Protein AF-A0A9P6CMH6-F1 (afdb_monomer_lite)

Foldseek 3Di:
DVVVVVVVVVVVVVVVPDPPPPDDDPPDDDQDDDDDPPPDPPDDDDDDDPRPDDLPDDDQFAQPFAEDQVPDPPDPDDAPAEAEAELDDPPPPDDDDSSCVNVVNSNVRSQCHQVNQQDPVVRDRPSPPPGHYHYNYYDPDD

pLDDT: mean 74.1, std 19.58, range [40.12, 97.69]

InterPro domains:
  IPR006035 Ureohydrolase [PF00491] (80-141)
  IPR006035 Ureohydrolase [PS51409] (76-142)
  IPR006035 Ureohydrolase [PTHR11358] (50-142)
  IPR023696 Ureohydrolase domain superfamily [SSF52768] (54-141)

Sequence (142 aa):
MKYLLLVLCLSVLLTLVHPHDHSSYGDQMPLGYVRFPLEPLDRYIKGGLTSAESIFSGITTFAKLPWVRCLTQEEHIPIDIAFLGAPFDTGTSYRPGARFGPAGIRAGSRRLTLIGGYNVPLEANPFRSGLRIVDCGDIPVT

Structure (mmCIF, N/CA/C/O backbone):
data_AF-A0A9P6CMH6-F1
#
_entry.id   AF-A0A9P6CMH6-F1
#
loop_
_atom_site.group_PDB
_atom_site.id
_atom_site.type_symbol
_atom_site.label_atom_id
_atom_site.label_alt_id
_atom_site.label_comp_id
_atom_site.label_asym_id
_atom_site.label_entity_id
_atom_site.label_seq_id
_atom_site.pdbx_PDB_ins_code
_atom_site.Cartn_x
_atom_site.Cartn_y
_atom_site.Cartn_z
_atom_site.occupancy
_atom_site.B_iso_or_equiv
_atom_site.auth_seq_id
_atom_site.auth_comp_id
_atom_site.auth_asym_id
_atom_site.auth_atom_id
_atom_site.pdbx_PDB_model_num
ATOM 1 N N . MET A 1 1 ? -12.882 -0.727 -81.992 1.00 60.41 1 MET A N 1
ATOM 2 C CA . MET A 1 1 ? -12.811 -1.886 -81.068 1.00 60.41 1 MET A CA 1
ATOM 3 C C . MET A 1 1 ? -11.910 -1.679 -79.844 1.00 60.41 1 MET A C 1
ATOM 5 O O . MET A 1 1 ? -12.275 -2.180 -78.794 1.00 60.41 1 MET A O 1
ATOM 9 N N . LYS A 1 2 ? -10.792 -0.929 -79.905 1.00 58.06 2 LYS A N 1
ATOM 10 C CA . LYS A 1 2 ? -9.902 -0.719 -78.735 1.00 58.06 2 LYS A CA 1
ATOM 11 C C . LYS A 1 2 ? -10.536 0.065 -77.566 1.00 58.06 2 LYS A C 1
ATOM 13 O O . LYS A 1 2 ? -10.290 -0.269 -76.417 1.00 58.06 2 LYS A O 1
ATOM 18 N N . TYR A 1 3 ? -11.397 1.048 -77.845 1.00 66.19 3 TYR A N 1
ATOM 19 C CA . TYR A 1 3 ? -12.043 1.860 -76.799 1.00 66.19 3 TYR A CA 1
ATOM 20 C C . TYR A 1 3 ? -13.222 1.165 -76.105 1.00 66.19 3 TYR A C 1
ATOM 22 O O . TYR A 1 3 ? -13.496 1.451 -74.948 1.00 66.19 3 TYR A O 1
ATOM 30 N N . LEU A 1 4 ? -13.887 0.217 -76.776 1.00 66.94 4 LEU A N 1
ATOM 31 C CA . LEU A 1 4 ? -15.033 -0.498 -76.204 1.00 66.94 4 LEU A CA 1
ATOM 32 C C . LEU A 1 4 ? -14.599 -1.426 -75.060 1.00 66.94 4 LEU A C 1
ATOM 34 O O . LEU A 1 4 ? -15.265 -1.483 -74.034 1.00 66.94 4 LEU A O 1
ATOM 38 N N . LEU A 1 5 ? -13.442 -2.083 -75.206 1.00 65.38 5 LEU A N 1
ATOM 39 C CA . LEU A 1 5 ? -12.857 -2.918 -74.155 1.00 65.38 5 LEU A CA 1
ATOM 40 C C . LEU A 1 5 ? -12.379 -2.076 -72.958 1.00 65.38 5 LEU A C 1
ATOM 42 O O . LEU A 1 5 ? -12.523 -2.491 -71.814 1.00 65.38 5 LEU A O 1
ATOM 46 N N . LEU A 1 6 ? -11.862 -0.869 -73.219 1.00 67.31 6 LEU A N 1
ATOM 47 C CA . LEU A 1 6 ? -11.416 0.058 -72.178 1.00 67.31 6 LEU A CA 1
ATOM 48 C C . LEU A 1 6 ? -12.597 0.613 -71.363 1.00 67.31 6 LEU A C 1
ATOM 50 O O . LEU A 1 6 ? -12.516 0.667 -70.141 1.00 67.31 6 LEU A O 1
ATOM 54 N N . VAL A 1 7 ? -13.704 0.977 -72.023 1.00 71.75 7 VAL A N 1
ATOM 55 C CA . VAL A 1 7 ? -14.924 1.467 -71.356 1.00 71.75 7 VAL A CA 1
ATOM 56 C C . VAL A 1 7 ? -15.596 0.353 -70.551 1.00 71.75 7 VAL A C 1
ATOM 58 O O . VAL A 1 7 ? -16.013 0.600 -69.421 1.00 71.75 7 VAL A O 1
ATO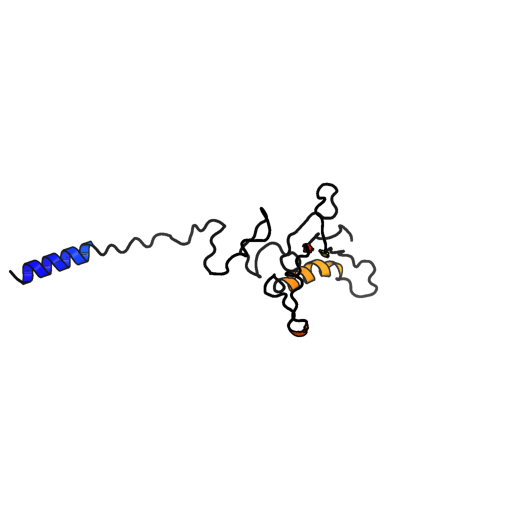M 61 N N . LEU A 1 8 ? -15.625 -0.884 -71.069 1.00 67.31 8 LEU A N 1
ATOM 62 C CA . LEU A 1 8 ? -16.119 -2.035 -70.308 1.00 67.31 8 LEU A CA 1
ATOM 63 C C . LEU A 1 8 ? -15.257 -2.285 -69.062 1.00 67.31 8 LEU A C 1
ATOM 65 O O . LEU A 1 8 ? -15.800 -2.388 -67.965 1.00 67.31 8 LEU A O 1
ATOM 69 N N . CYS A 1 9 ? -13.926 -2.287 -69.200 1.00 65.38 9 CYS A N 1
ATOM 70 C CA . CYS A 1 9 ? -13.012 -2.419 -68.061 1.00 65.38 9 CYS A CA 1
ATOM 71 C C . CYS A 1 9 ? -13.195 -1.301 -67.028 1.00 65.38 9 CYS A C 1
ATOM 73 O O . CYS A 1 9 ? -13.179 -1.583 -65.835 1.00 65.38 9 CYS A O 1
ATOM 75 N N . LEU A 1 10 ? -13.404 -0.051 -67.458 1.00 64.81 10 LEU A N 1
ATOM 76 C CA . LEU A 1 10 ? -13.600 1.072 -66.539 1.00 64.81 10 LEU A CA 1
ATOM 77 C C . LEU A 1 10 ? -14.950 0.981 -65.807 1.00 64.81 10 LEU A C 1
ATOM 79 O O . LEU A 1 10 ? -15.007 1.244 -64.611 1.00 64.81 10 LEU A O 1
ATOM 83 N N . SER A 1 11 ? -16.017 0.539 -66.484 1.00 62.22 11 SER A N 1
ATOM 84 C CA . SER A 1 11 ? -17.326 0.305 -65.848 1.00 62.22 11 SER A CA 1
ATOM 85 C C . SER A 1 11 ? -17.317 -0.867 -64.858 1.00 62.22 11 SER A C 1
ATOM 87 O O . SER A 1 11 ? -17.966 -0.798 -63.814 1.00 62.22 11 SER A O 1
ATOM 89 N N . VAL A 1 12 ? -16.529 -1.913 -65.134 1.00 62.47 12 VAL A N 1
ATOM 90 C CA . VAL A 1 12 ? -16.303 -3.035 -64.209 1.00 62.47 12 VAL A CA 1
ATOM 91 C C . VAL A 1 12 ? -15.440 -2.586 -63.024 1.00 62.47 12 VAL A C 1
ATOM 93 O O . VAL A 1 12 ? -15.721 -2.959 -61.891 1.00 62.47 12 VAL A O 1
ATOM 96 N N . LEU A 1 13 ? -14.450 -1.711 -63.242 1.00 58.09 13 LEU A N 1
ATOM 97 C CA . LEU A 1 13 ? -13.670 -1.126 -62.147 1.00 58.09 13 LEU A CA 1
ATOM 98 C C . LEU A 1 13 ? -14.521 -0.226 -61.239 1.00 58.09 13 LEU A C 1
ATOM 100 O O . LEU A 1 13 ? -14.382 -0.302 -60.024 1.00 58.09 13 LEU A O 1
ATOM 104 N N . LEU A 1 14 ? -15.414 0.599 -61.797 1.00 58.97 14 LEU A N 1
ATOM 105 C CA . LEU A 1 14 ? -16.268 1.500 -61.010 1.00 58.97 14 LEU A CA 1
ATOM 106 C C . LEU A 1 14 ? -17.384 0.775 -60.240 1.00 58.97 14 LEU A C 1
ATOM 108 O O . LEU A 1 14 ? -17.824 1.281 -59.214 1.00 58.97 14 LEU A O 1
ATOM 112 N N . THR A 1 15 ? -17.822 -0.406 -60.687 1.00 57.31 15 THR A N 1
ATOM 113 C CA . THR A 1 15 ? -18.839 -1.213 -59.980 1.00 57.31 15 THR A CA 1
ATOM 114 C C . THR A 1 15 ? -18.251 -2.135 -58.906 1.00 57.31 15 THR A C 1
ATOM 116 O O . THR A 1 15 ? -18.978 -2.559 -58.008 1.00 57.31 15 THR A O 1
ATOM 119 N N . LEU A 1 16 ? -16.938 -2.396 -58.941 1.00 53.97 16 LEU A N 1
ATOM 120 C CA . LEU A 1 16 ? -16.211 -3.162 -57.918 1.00 53.97 16 LEU A CA 1
ATOM 121 C C . LEU A 1 16 ? -15.678 -2.303 -56.760 1.00 53.97 16 LEU A C 1
ATOM 123 O O . LEU A 1 16 ? -15.249 -2.851 -55.746 1.00 53.97 16 LEU A O 1
ATOM 127 N N . VAL A 1 17 ? -15.732 -0.973 -56.866 1.00 53.56 17 VAL A N 1
ATOM 128 C CA . VAL A 1 17 ? -15.440 -0.069 -55.746 1.00 53.56 17 VAL A CA 1
ATOM 129 C C . VAL A 1 17 ? -16.755 0.252 -55.037 1.00 53.56 17 VAL A C 1
ATOM 131 O O . VAL A 1 17 ? -17.335 1.316 -55.214 1.00 53.56 17 VAL A O 1
ATOM 134 N N . HIS A 1 18 ? -17.246 -0.695 -54.237 1.00 49.81 18 HIS A N 1
ATOM 135 C CA . HIS A 1 18 ? -18.129 -0.369 -53.119 1.00 49.81 18 HIS A CA 1
ATOM 136 C C . HIS A 1 18 ? -17.236 0.140 -51.976 1.00 49.81 18 HIS A C 1
ATOM 138 O O . HIS A 1 18 ? -16.575 -0.677 -51.329 1.00 49.81 18 HIS A O 1
ATOM 144 N N . PRO A 1 19 ? -17.169 1.452 -51.683 1.00 46.88 19 PRO A N 1
ATOM 145 C CA . PRO A 1 19 ? -16.822 1.853 -50.334 1.00 46.88 19 PRO A CA 1
ATOM 146 C C . PRO A 1 19 ? -17.942 1.328 -49.436 1.00 46.88 19 PRO A C 1
ATOM 148 O O . PRO A 1 19 ? -19.099 1.727 -49.553 1.00 46.88 19 PRO A O 1
ATOM 151 N N . HIS A 1 20 ? -17.594 0.350 -48.606 1.00 43.03 20 HIS A N 1
ATOM 152 C CA . HIS A 1 20 ? -18.457 -0.136 -47.547 1.00 43.03 20 HIS A CA 1
ATOM 153 C C . HIS A 1 20 ? -18.928 1.049 -46.705 1.00 43.03 20 HIS A C 1
ATOM 155 O O . HIS A 1 20 ? -18.122 1.890 -46.304 1.00 43.03 20 HIS A O 1
ATOM 161 N N . ASP A 1 21 ? -20.238 1.089 -46.477 1.00 41.94 21 ASP A N 1
ATOM 162 C CA . ASP A 1 21 ? -20.924 2.013 -45.586 1.00 41.94 21 ASP A CA 1
ATOM 163 C C . ASP A 1 21 ? -20.096 2.223 -44.310 1.00 41.94 21 ASP A C 1
ATOM 165 O O . ASP A 1 21 ? -19.844 1.288 -43.544 1.00 41.94 21 ASP A O 1
ATOM 169 N N . HIS A 1 22 ? -19.647 3.456 -44.074 1.00 45.09 22 HIS A N 1
ATOM 170 C CA . HIS A 1 22 ? -19.074 3.851 -42.791 1.00 45.09 22 HIS A CA 1
ATOM 171 C C . HIS A 1 22 ? -20.215 4.053 -41.789 1.00 45.09 22 HIS A C 1
ATOM 173 O O . HIS A 1 22 ? -20.445 5.149 -41.285 1.00 45.09 22 HIS A O 1
ATOM 179 N N . SER A 1 23 ? -20.938 2.976 -41.492 1.00 43.44 23 SER A N 1
ATOM 180 C CA . SER A 1 23 ? -21.892 2.913 -40.396 1.00 43.44 23 SER A CA 1
ATOM 181 C C . SER A 1 23 ? -21.372 1.947 -39.332 1.00 43.44 23 SER A C 1
ATOM 183 O O . SER A 1 23 ? -21.464 0.732 -39.470 1.00 43.44 23 SER A O 1
ATOM 185 N N . SER A 1 24 ? -20.840 2.548 -38.265 1.00 49.91 24 SER A N 1
ATOM 186 C CA . SER A 1 24 ? -20.650 1.997 -36.917 1.00 49.91 24 SER A CA 1
ATOM 187 C C . SER A 1 24 ? -19.735 0.771 -36.761 1.00 49.91 24 SER A C 1
ATOM 189 O O . SER A 1 24 ? -20.175 -0.373 -36.773 1.00 49.91 24 SER A O 1
ATOM 191 N N . TYR A 1 25 ? -18.443 1.013 -36.508 1.00 45.34 25 TYR A N 1
ATOM 192 C CA . TYR A 1 25 ? -17.511 -0.022 -36.023 1.00 45.34 25 TYR A CA 1
ATOM 193 C C . TYR A 1 25 ? -16.650 0.464 -34.842 1.00 45.34 25 TYR A C 1
AT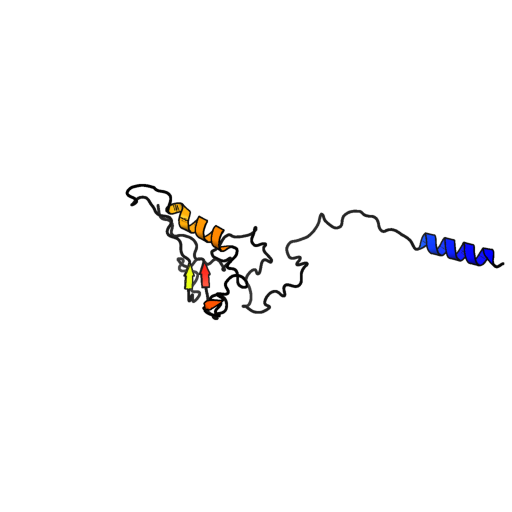OM 195 O O . TYR A 1 25 ? -15.449 0.210 -34.764 1.00 45.34 25 TYR A O 1
ATOM 203 N N . GLY A 1 26 ? -17.273 1.196 -33.916 1.00 45.19 26 GLY A N 1
ATOM 204 C CA . GLY A 1 26 ? -16.641 1.626 -32.662 1.00 45.19 26 GLY A CA 1
ATOM 205 C C . GLY A 1 26 ? -17.584 1.634 -31.458 1.00 45.19 26 GLY A C 1
ATOM 206 O O . GLY A 1 26 ? -17.132 1.382 -30.346 1.00 45.19 26 GLY A O 1
ATOM 207 N N . ASP A 1 27 ? -18.887 1.820 -31.683 1.00 56.41 27 ASP A N 1
ATOM 208 C CA . ASP A 1 27 ? -19.896 1.908 -30.616 1.00 56.41 27 ASP A CA 1
ATOM 209 C C . ASP A 1 27 ? -20.334 0.557 -30.023 1.00 56.41 27 ASP A C 1
ATOM 211 O O . ASP A 1 27 ? -21.209 0.517 -29.166 1.00 56.41 27 ASP A O 1
ATOM 215 N N . GLN A 1 28 ? -19.699 -0.561 -30.393 1.00 55.50 28 GLN A N 1
ATOM 216 C CA . GLN A 1 28 ? -19.955 -1.856 -29.755 1.00 55.50 28 GLN A CA 1
ATOM 217 C C . GLN A 1 28 ? -18.667 -2.683 -29.619 1.00 55.50 28 GLN A C 1
ATOM 219 O O . GLN A 1 28 ? -18.416 -3.617 -30.379 1.00 55.50 28 GLN A O 1
ATOM 224 N N . MET A 1 29 ? -17.846 -2.352 -28.621 1.00 52.09 29 MET A N 1
ATOM 225 C CA . MET A 1 29 ? -16.733 -3.193 -28.164 1.00 52.09 29 MET A CA 1
ATOM 226 C C . MET A 1 29 ? -17.101 -3.858 -26.825 1.00 52.09 29 MET A C 1
ATOM 228 O O . MET A 1 29 ? -17.115 -3.174 -25.801 1.00 52.09 29 MET A O 1
ATOM 232 N N . PRO A 1 30 ? -17.396 -5.172 -26.785 1.00 46.50 30 PRO A N 1
ATOM 233 C CA . PRO A 1 30 ? -17.640 -5.888 -25.536 1.00 46.50 30 PRO A CA 1
ATOM 234 C C . PRO A 1 30 ? -16.343 -6.178 -24.773 1.00 46.50 30 PRO A C 1
ATOM 236 O O . PRO A 1 30 ? -15.262 -6.312 -25.351 1.00 46.50 30 PRO A O 1
ATOM 239 N N . LEU A 1 31 ? -16.476 -6.283 -23.451 1.00 51.81 31 LEU A N 1
ATOM 240 C CA . LEU A 1 31 ? -15.382 -6.436 -22.492 1.00 51.81 31 LEU A CA 1
ATOM 241 C C . LEU A 1 31 ? -14.487 -7.645 -22.821 1.00 51.81 31 LEU A C 1
ATOM 243 O O . LEU A 1 31 ? -14.950 -8.783 -22.809 1.00 51.81 31 LEU A O 1
ATOM 247 N N . GLY A 1 32 ? -13.200 -7.380 -23.081 1.00 54.31 32 GLY A N 1
ATOM 248 C CA . GLY A 1 32 ? -12.175 -8.403 -23.343 1.00 54.31 32 GLY A CA 1
ATOM 249 C C . GLY A 1 32 ? -11.281 -8.164 -24.567 1.00 54.31 32 GLY A C 1
ATOM 250 O O . GLY A 1 32 ? -10.388 -8.963 -24.829 1.00 54.31 32 GLY A O 1
ATOM 251 N N . TYR A 1 33 ? -11.476 -7.082 -25.324 1.00 43.69 33 TYR A N 1
ATOM 252 C CA . TYR A 1 33 ? -10.652 -6.806 -26.502 1.00 43.69 33 TYR A CA 1
ATOM 253 C C . TYR A 1 33 ? -9.276 -6.217 -26.143 1.00 43.69 33 TYR A C 1
ATOM 255 O O . TYR A 1 33 ? -9.178 -5.083 -25.674 1.00 43.69 33 TYR A O 1
ATOM 263 N N . VAL A 1 34 ? -8.203 -6.970 -26.408 1.00 52.41 34 VAL A N 1
ATOM 264 C CA . VAL A 1 34 ? -6.810 -6.521 -26.248 1.00 52.41 34 VAL A CA 1
ATOM 265 C C . VAL A 1 34 ? -6.239 -6.200 -27.627 1.00 52.41 34 VAL A C 1
ATOM 267 O O . VAL A 1 34 ? -6.091 -7.090 -28.460 1.00 52.41 34 VAL A O 1
ATOM 270 N N . ARG A 1 35 ? -5.913 -4.927 -27.882 1.00 43.03 35 ARG A N 1
ATOM 271 C CA . ARG A 1 35 ? -5.314 -4.479 -29.152 1.00 43.03 35 ARG A CA 1
ATOM 272 C C . ARG A 1 35 ? -3.907 -3.908 -28.974 1.00 43.03 35 ARG A C 1
ATOM 274 O O . ARG A 1 35 ? -3.658 -2.801 -29.412 1.00 43.03 35 ARG A O 1
ATOM 281 N N . PHE A 1 36 ? -3.002 -4.652 -28.343 1.00 41.28 36 PHE A N 1
ATOM 282 C CA . PHE A 1 36 ? -1.542 -4.455 -28.399 1.00 41.28 36 PHE A CA 1
ATOM 283 C C . PHE A 1 36 ? -0.848 -5.769 -28.004 1.00 41.28 36 PHE A C 1
ATOM 285 O O . PHE A 1 36 ? -1.414 -6.514 -27.202 1.00 41.28 36 PHE A O 1
ATOM 292 N N . PRO A 1 37 ? 0.359 -6.072 -28.516 1.00 41.72 37 PRO A N 1
ATOM 293 C CA . PRO A 1 37 ? 1.081 -7.279 -28.150 1.00 41.72 37 PRO A CA 1
ATOM 294 C C . PRO A 1 37 ? 1.783 -7.043 -26.808 1.00 41.72 37 PRO A C 1
ATOM 296 O O . PRO A 1 37 ? 2.982 -6.799 -26.744 1.00 41.72 37 PRO A O 1
ATOM 299 N N . LEU A 1 38 ? 1.022 -7.072 -25.720 1.00 49.75 38 LEU A N 1
ATOM 300 C CA . LEU A 1 38 ? 1.561 -7.539 -24.453 1.00 49.75 38 LEU A CA 1
ATOM 301 C C . LEU A 1 38 ? 0.953 -8.918 -24.286 1.00 49.75 38 LEU A C 1
ATOM 303 O O . LEU A 1 38 ?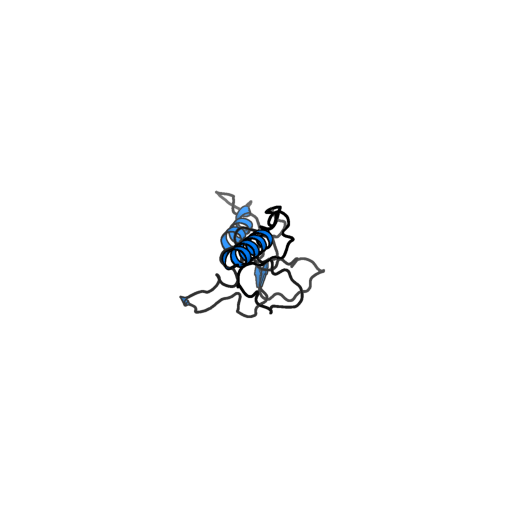 -0.221 -9.027 -23.939 1.00 49.75 38 LEU A O 1
ATOM 307 N N . GLU A 1 39 ? 1.716 -9.954 -24.636 1.00 41.91 39 GLU A N 1
ATOM 308 C CA . GLU A 1 39 ? 1.330 -11.321 -24.306 1.00 41.91 39 GLU A CA 1
ATOM 309 C C . GLU A 1 39 ? 0.942 -11.343 -22.822 1.00 41.91 39 GLU A C 1
ATOM 311 O O . GLU A 1 39 ? 1.774 -11.009 -21.966 1.00 41.91 39 GLU A O 1
ATOM 316 N N . PRO A 1 40 ? -0.324 -11.655 -22.489 1.00 44.06 40 PRO A N 1
ATOM 317 C CA . PRO A 1 40 ? -0.681 -11.878 -21.110 1.00 44.06 40 PRO A CA 1
ATOM 318 C C . PRO A 1 40 ? 0.124 -13.104 -20.719 1.00 44.06 40 PRO A C 1
ATOM 320 O O . PRO A 1 40 ? 0.079 -14.121 -21.407 1.00 44.06 40 PRO A O 1
ATOM 323 N N . LEU A 1 41 ? 0.928 -12.969 -19.670 1.00 45.88 41 LEU A N 1
ATOM 324 C CA . LEU A 1 41 ? 1.666 -14.066 -19.071 1.00 45.88 41 LEU A CA 1
ATOM 325 C C . LEU A 1 41 ? 0.688 -15.244 -18.938 1.00 45.88 41 LEU A C 1
ATOM 327 O O . LEU A 1 41 ? -0.171 -15.217 -18.061 1.00 45.88 41 LEU A O 1
ATOM 331 N N . ASP A 1 42 ? 0.782 -16.230 -19.832 1.00 40.12 42 ASP A N 1
ATOM 332 C CA . ASP A 1 42 ? -0.161 -17.345 -20.074 1.00 40.12 42 ASP A CA 1
ATOM 333 C C . ASP A 1 42 ? -0.344 -18.271 -18.846 1.00 40.12 42 ASP A C 1
ATOM 335 O O . ASP A 1 42 ? -0.760 -19.423 -18.912 1.00 40.12 42 ASP A O 1
ATOM 339 N N . ARG A 1 43 ? 0.146 -17.840 -17.686 1.00 46.75 43 ARG A N 1
ATOM 340 C CA . ARG A 1 43 ? 0.781 -18.739 -16.748 1.00 46.75 43 ARG A CA 1
ATOM 341 C C . ARG A 1 43 ? 0.981 -18.136 -15.366 1.00 46.75 43 ARG A C 1
ATOM 343 O O . ARG A 1 43 ? 2.065 -18.241 -14.800 1.00 46.75 43 ARG A O 1
ATOM 350 N N . TYR A 1 44 ? -0.078 -17.611 -14.757 1.00 46.16 44 TYR A N 1
ATOM 351 C CA . TYR A 1 44 ? -0.176 -17.817 -13.310 1.00 46.16 44 TYR A CA 1
ATOM 352 C C . TYR A 1 44 ? -1.573 -18.190 -12.813 1.00 46.16 44 TYR A C 1
ATOM 354 O O . TYR A 1 44 ? -2.107 -17.608 -11.885 1.00 46.16 44 TYR A O 1
ATOM 362 N N . ILE A 1 45 ? -2.038 -19.328 -13.337 1.00 41.53 45 ILE A N 1
ATOM 363 C CA . ILE A 1 45 ? -2.898 -20.290 -12.631 1.00 41.53 45 ILE A CA 1
ATOM 364 C C . ILE A 1 45 ? -4.403 -20.073 -12.852 1.00 41.53 45 ILE A C 1
ATOM 366 O O . ILE A 1 45 ? -5.032 -19.234 -12.227 1.00 41.53 45 ILE A O 1
ATOM 370 N N . LYS A 1 46 ? -4.987 -20.909 -13.725 1.00 41.06 46 LYS A N 1
ATOM 371 C CA . LYS A 1 46 ? -6.357 -21.459 -13.630 1.00 41.06 46 LYS A CA 1
ATOM 372 C C . LYS A 1 46 ? -7.382 -20.618 -12.827 1.00 41.06 46 LYS A C 1
ATOM 374 O O . LYS A 1 46 ? -7.869 -21.075 -11.798 1.00 41.06 46 LYS A O 1
ATOM 379 N N . GLY A 1 47 ? -7.777 -19.457 -13.358 1.00 44.69 47 GLY A N 1
ATOM 380 C CA . GLY A 1 47 ? -9.059 -18.823 -13.013 1.00 44.69 47 GLY A CA 1
ATOM 381 C C . GLY A 1 47 ? -9.026 -17.539 -12.177 1.00 44.69 47 GLY A C 1
ATOM 382 O O . GLY A 1 47 ? -9.697 -17.478 -11.153 1.00 44.69 47 GLY A O 1
ATOM 383 N N . GLY A 1 48 ? -8.365 -16.471 -12.635 1.00 42.22 48 GLY A N 1
ATOM 384 C CA . GLY A 1 48 ? -8.494 -15.165 -11.975 1.00 42.22 48 GLY A CA 1
ATOM 385 C C . GLY A 1 48 ? -8.100 -13.973 -12.845 1.00 42.22 48 GLY A C 1
ATOM 386 O O . GLY A 1 48 ? -6.923 -13.661 -12.953 1.00 42.22 48 GLY A O 1
ATOM 387 N N . LEU A 1 49 ? -9.107 -13.338 -13.458 1.00 45.69 49 LEU A N 1
ATOM 388 C CA . LEU A 1 49 ? -9.171 -11.963 -13.990 1.00 45.69 49 LEU A CA 1
ATOM 389 C C . LEU A 1 49 ? -7.827 -11.246 -14.249 1.00 45.69 49 LEU A C 1
ATOM 391 O O . LEU A 1 49 ? -7.464 -10.301 -13.550 1.00 45.69 49 LEU A O 1
ATOM 395 N N . THR A 1 50 ? -7.137 -11.594 -15.336 1.00 44.56 50 THR A N 1
ATOM 396 C CA . THR A 1 50 ? -6.156 -10.687 -15.948 1.00 44.56 50 THR A CA 1
ATOM 397 C C . THR A 1 50 ? -6.913 -9.632 -16.745 1.00 44.56 50 THR A C 1
ATOM 399 O O . THR A 1 50 ? -7.045 -9.720 -17.966 1.00 44.56 50 THR A O 1
ATOM 402 N N . SER A 1 51 ? -7.481 -8.652 -16.050 1.00 46.69 51 SER A N 1
ATOM 403 C CA . SER A 1 51 ? -7.984 -7.461 -16.720 1.00 46.69 51 SER A CA 1
ATOM 404 C C . SER A 1 51 ? -6.777 -6.753 -17.333 1.00 46.69 51 SER A C 1
ATOM 406 O O . SER A 1 51 ? -5.829 -6.421 -16.618 1.00 46.69 51 SER A O 1
ATOM 408 N N . ALA A 1 52 ? -6.774 -6.562 -18.655 1.00 51.84 52 ALA A N 1
ATOM 409 C CA . ALA A 1 52 ? -5.841 -5.688 -19.366 1.00 51.84 52 ALA A CA 1
ATOM 410 C C . ALA A 1 52 ? -6.126 -4.224 -18.973 1.00 51.84 52 ALA A C 1
ATOM 412 O O . ALA A 1 52 ? -6.537 -3.391 -19.777 1.00 51.84 52 ALA A O 1
ATOM 413 N N . GLU A 1 53 ? -6.014 -3.939 -17.682 1.00 56.72 53 GLU A N 1
ATOM 414 C CA . GLU A 1 53 ? -6.405 -2.692 -17.069 1.00 56.72 53 GLU A CA 1
ATOM 415 C C . GLU A 1 53 ? -5.277 -1.689 -17.221 1.00 56.72 53 GLU A C 1
ATOM 417 O O . GLU A 1 53 ? -4.125 -1.934 -16.859 1.00 56.72 53 GLU A O 1
ATOM 422 N N . SER A 1 54 ? -5.637 -0.516 -17.730 1.00 72.31 54 SER A N 1
ATOM 423 C CA . SER A 1 54 ? -4.776 0.651 -17.660 1.00 72.31 54 SER A CA 1
ATOM 424 C C . SER A 1 54 ? -4.311 0.862 -16.218 1.00 72.31 54 SER A C 1
ATOM 426 O O . SER A 1 54 ? -5.091 0.713 -15.271 1.00 72.31 54 SER A O 1
ATOM 428 N N . ILE A 1 55 ? -3.069 1.325 -16.036 1.00 78.00 55 ILE A N 1
ATOM 429 C CA . ILE A 1 55 ? -2.594 1.779 -14.720 1.00 78.00 55 ILE A CA 1
ATOM 430 C C . ILE A 1 55 ? -3.497 2.875 -14.139 1.00 78.00 55 ILE A C 1
ATOM 432 O O . ILE A 1 55 ? -3.445 3.113 -12.940 1.00 78.00 55 ILE A O 1
ATOM 436 N N . PHE A 1 56 ? -4.344 3.507 -14.959 1.00 81.00 56 PHE A N 1
ATOM 437 C CA . PHE A 1 56 ? -5.299 4.551 -14.591 1.00 81.00 56 PHE A CA 1
ATOM 438 C C . PHE A 1 56 ? -6.744 4.059 -14.370 1.00 81.00 56 PHE A C 1
ATOM 440 O O . PHE A 1 56 ? -7.551 4.826 -13.851 1.00 81.00 56 PHE A O 1
ATOM 447 N N . SER A 1 57 ? -7.069 2.779 -14.594 1.00 82.44 57 SER A N 1
ATOM 448 C CA . SER A 1 57 ? -8.412 2.205 -14.357 1.00 82.44 57 SER A CA 1
ATOM 449 C C . SER A 1 57 ? -8.413 1.044 -13.353 1.00 82.44 57 SER A C 1
ATOM 451 O O . SER A 1 57 ? -7.351 0.648 -12.876 1.00 82.44 57 SER A O 1
ATOM 453 N N . GLY A 1 58 ? -9.598 0.506 -13.032 1.00 82.38 58 GLY A N 1
ATOM 454 C CA . GLY A 1 58 ? -9.775 -0.763 -12.314 1.00 82.38 58 GLY A CA 1
ATOM 455 C C . GLY A 1 58 ? -9.723 -0.719 -10.787 1.00 82.38 58 GLY A C 1
ATOM 456 O O . GLY A 1 58 ? -9.544 0.345 -10.190 1.00 82.38 58 GLY A O 1
ATOM 457 N N . ILE A 1 59 ? -9.827 -1.891 -10.149 1.00 86.00 59 ILE A N 1
ATOM 458 C CA . ILE A 1 59 ? -9.771 -2.006 -8.681 1.00 86.00 59 ILE A CA 1
ATOM 459 C C . ILE A 1 59 ? -8.396 -1.531 -8.197 1.00 86.00 59 ILE A C 1
ATOM 461 O O . ILE A 1 59 ? -7.358 -1.906 -8.748 1.00 86.00 59 ILE A O 1
ATOM 465 N N . THR A 1 60 ? -8.380 -0.647 -7.200 1.00 90.38 60 THR A N 1
ATOM 466 C CA . THR A 1 60 ? -7.148 -0.027 -6.689 1.00 90.38 60 THR A CA 1
ATOM 467 C C . THR A 1 60 ? -6.637 -0.796 -5.473 1.00 90.38 60 THR A C 1
ATOM 469 O O . THR A 1 60 ? -6.751 -0.337 -4.341 1.00 90.38 60 THR A O 1
ATOM 472 N N . THR A 1 61 ? -6.090 -1.984 -5.721 1.00 92.88 61 THR A N 1
ATOM 473 C CA . THR A 1 61 ? -5.275 -2.738 -4.757 1.00 92.88 61 THR A CA 1
ATOM 474 C C . THR A 1 61 ? -3.819 -2.280 -4.797 1.00 92.88 61 THR A C 1
ATOM 476 O O . THR A 1 61 ? -3.380 -1.619 -5.747 1.00 92.88 61 THR A O 1
ATOM 479 N N . PHE A 1 62 ? -3.044 -2.642 -3.777 1.00 92.69 62 PHE A N 1
ATOM 480 C CA . PHE A 1 62 ? -1.603 -2.445 -3.760 1.00 92.69 62 PHE A CA 1
ATOM 481 C C . PHE A 1 62 ? -0.970 -3.125 -4.975 1.00 92.69 62 PHE A C 1
ATOM 483 O O . PHE A 1 62 ? -1.200 -4.306 -5.214 1.00 92.69 62 PHE A O 1
ATOM 490 N N . ALA A 1 63 ? -0.196 -2.372 -5.757 1.00 90.31 63 ALA A N 1
ATOM 491 C CA . ALA A 1 63 ? 0.519 -2.827 -6.950 1.00 90.31 63 ALA A CA 1
ATOM 492 C C . ALA A 1 63 ? -0.338 -3.615 -7.966 1.00 90.31 63 ALA A C 1
ATOM 494 O O . ALA A 1 63 ? 0.206 -4.384 -8.758 1.00 90.31 63 ALA A O 1
ATOM 495 N N . LYS A 1 64 ? -1.667 -3.412 -7.970 1.00 86.38 64 LYS A N 1
ATOM 496 C CA . LYS A 1 64 ? -2.626 -4.205 -8.764 1.00 86.38 64 LYS A CA 1
ATOM 497 C C . LYS A 1 64 ? -2.611 -5.708 -8.448 1.00 86.38 64 LYS A C 1
ATOM 499 O O . LYS A 1 64 ? -2.942 -6.526 -9.302 1.00 86.38 64 LYS A O 1
ATOM 504 N N . LEU A 1 65 ? -2.240 -6.074 -7.223 1.00 86.56 65 LEU A N 1
ATOM 505 C CA . LEU A 1 65 ? -2.285 -7.453 -6.749 1.00 86.56 65 LEU A CA 1
ATOM 506 C C . LEU A 1 65 ? -3.730 -7.966 -6.634 1.00 86.56 65 LEU A C 1
ATOM 508 O O . LEU A 1 65 ? -4.651 -7.160 -6.452 1.00 86.56 65 LEU A O 1
ATOM 512 N N . PRO A 1 66 ? -3.941 -9.292 -6.691 1.00 86.50 66 PRO A N 1
ATOM 513 C CA . PRO A 1 66 ? -5.240 -9.894 -6.421 1.00 86.50 66 PRO A CA 1
ATOM 514 C C . PRO A 1 66 ? -5.760 -9.506 -5.034 1.00 86.50 66 PRO A C 1
ATOM 516 O O . PRO A 1 66 ? -5.017 -9.552 -4.050 1.00 86.50 66 PRO A O 1
ATOM 519 N N . TRP A 1 67 ? -7.039 -9.139 -4.967 1.00 88.50 67 TRP A N 1
ATOM 520 C CA . TRP A 1 67 ? -7.727 -8.906 -3.702 1.00 88.50 67 TRP A CA 1
ATOM 521 C C . TRP A 1 67 ? -8.300 -10.214 -3.154 1.00 88.50 67 TRP A C 1
ATOM 523 O O . TRP A 1 67 ? -8.916 -10.968 -3.907 1.00 88.50 67 TRP A O 1
ATOM 533 N N . VAL A 1 68 ? -8.123 -10.458 -1.856 1.00 86.81 68 VAL A N 1
ATOM 534 C CA . VAL A 1 68 ? -8.567 -11.681 -1.167 1.00 86.81 68 VAL A CA 1
ATOM 535 C C . VAL A 1 68 ? -9.200 -11.325 0.178 1.00 86.81 68 VAL A C 1
ATOM 537 O O . VAL A 1 68 ? -8.749 -10.403 0.861 1.00 86.81 68 VAL A O 1
ATOM 540 N N . ARG A 1 69 ? -10.218 -12.078 0.615 1.00 87.19 69 ARG A N 1
ATOM 541 C CA . ARG A 1 69 ? -10.840 -11.908 1.938 1.00 87.19 69 ARG A CA 1
ATOM 542 C C . ARG A 1 69 ? -10.062 -12.657 3.024 1.00 87.19 69 ARG A C 1
ATOM 544 O O . ARG A 1 69 ? -10.565 -13.586 3.652 1.00 87.19 69 ARG A O 1
ATOM 551 N N . CYS A 1 70 ? -8.849 -12.189 3.309 1.00 86.12 70 CYS A N 1
ATOM 552 C CA . CYS A 1 70 ? -7.882 -12.894 4.162 1.00 86.12 70 CYS A CA 1
ATOM 553 C C . CYS A 1 70 ? -8.318 -13.125 5.621 1.00 86.12 70 CYS A C 1
ATOM 555 O O . CYS A 1 70 ? -7.779 -14.003 6.283 1.00 86.12 70 CYS A O 1
ATOM 557 N N . LEU A 1 71 ? -9.245 -12.318 6.150 1.00 83.31 71 LEU A N 1
ATOM 558 C CA . LEU A 1 71 ? -9.685 -12.385 7.553 1.00 83.31 71 LEU A CA 1
ATOM 559 C C . LEU A 1 71 ? -11.020 -13.130 7.730 1.00 83.31 71 LEU A C 1
ATOM 561 O O . LEU A 1 71 ? -11.670 -12.999 8.766 1.00 83.31 71 LEU A O 1
ATOM 565 N N . THR A 1 72 ? -11.452 -13.884 6.718 1.00 80.75 72 THR A N 1
ATOM 566 C CA . THR A 1 72 ? -12.671 -14.703 6.776 1.00 80.75 72 THR A CA 1
ATOM 567 C C . THR A 1 72 ? -12.321 -16.178 6.955 1.00 80.75 72 THR A C 1
ATOM 569 O O . THR A 1 72 ? -11.288 -16.640 6.484 1.00 80.75 72 THR A O 1
ATOM 572 N N . GLN A 1 73 ? -13.181 -16.937 7.640 1.00 68.62 73 GLN A N 1
ATOM 573 C CA . GLN A 1 73 ? -12.963 -18.378 7.852 1.00 68.62 73 GLN A CA 1
ATOM 574 C C . GLN A 1 73 ? -13.148 -19.207 6.568 1.00 68.62 73 GLN A C 1
ATOM 576 O O . GLN A 1 73 ? -12.712 -20.354 6.498 1.00 68.62 73 GLN A O 1
ATOM 581 N N . GLU A 1 74 ? -13.795 -18.629 5.557 1.00 64.81 74 GLU A N 1
ATOM 582 C CA . GLU A 1 74 ? -14.231 -19.308 4.334 1.00 64.81 74 GLU A CA 1
ATOM 583 C C . GLU A 1 74 ? -13.090 -19.499 3.318 1.00 64.81 74 GLU A C 1
ATOM 585 O O . GLU A 1 74 ? -13.163 -20.392 2.477 1.00 64.81 74 GLU A O 1
ATOM 590 N N . GLU A 1 75 ? -12.008 -18.719 3.418 1.00 62.16 75 GLU A N 1
ATOM 591 C CA . GLU A 1 75 ? -10.937 -18.674 2.417 1.00 62.16 75 GLU A CA 1
ATOM 592 C C . GLU A 1 75 ? -9.578 -19.068 3.028 1.00 62.16 75 GLU A C 1
ATOM 594 O O . GLU A 1 75 ? -8.788 -18.235 3.463 1.00 62.16 75 GLU A O 1
ATOM 599 N N . HIS A 1 76 ? -9.275 -20.371 3.052 1.00 65.94 76 HIS A N 1
ATOM 600 C CA . HIS A 1 76 ? -7.968 -20.898 3.477 1.00 65.94 76 HIS A CA 1
ATOM 601 C C . HIS A 1 76 ? -6.996 -20.995 2.295 1.00 65.94 76 HIS A C 1
ATOM 603 O O . HIS A 1 76 ? -6.469 -22.067 1.981 1.00 65.94 76 HIS A O 1
ATOM 609 N N . ILE A 1 77 ? -6.769 -19.879 1.599 1.00 72.75 77 ILE A N 1
ATOM 610 C CA . ILE A 1 77 ? -5.702 -19.847 0.601 1.00 72.75 77 ILE A CA 1
ATOM 611 C C . ILE A 1 77 ? -4.349 -19.678 1.302 1.00 72.75 77 ILE A C 1
ATOM 613 O O . ILE A 1 77 ? -4.234 -18.879 2.233 1.00 72.75 77 ILE A O 1
ATOM 617 N N . PRO A 1 78 ? -3.297 -20.402 0.893 1.00 81.31 78 PRO A N 1
ATOM 618 C CA . PRO A 1 78 ? -2.006 -20.217 1.523 1.00 81.31 78 PRO A CA 1
ATOM 619 C C . PRO A 1 78 ? -1.376 -18.946 0.930 1.00 81.31 78 PRO A C 1
ATOM 621 O O . PRO A 1 78 ? -1.246 -18.814 -0.288 1.00 81.31 78 PRO A O 1
ATOM 624 N N . ILE A 1 79 ? -1.060 -17.987 1.797 1.00 86.50 79 ILE A N 1
ATOM 625 C CA . ILE A 1 79 ? -0.548 -16.657 1.452 1.00 86.50 79 ILE A CA 1
ATOM 626 C C . ILE A 1 79 ? 0.867 -16.544 2.006 1.00 86.50 79 ILE A C 1
ATOM 628 O O . ILE A 1 79 ? 1.088 -16.843 3.177 1.00 86.50 79 ILE A O 1
ATOM 632 N N . ASP A 1 80 ? 1.808 -16.093 1.178 1.00 90.56 80 ASP A N 1
ATOM 633 C CA . ASP A 1 80 ? 3.190 -15.890 1.617 1.00 90.56 80 ASP A CA 1
ATOM 634 C C . ASP A 1 80 ? 3.398 -14.439 2.086 1.00 90.56 80 ASP A C 1
ATOM 636 O O . ASP A 1 80 ? 4.085 -14.195 3.076 1.00 90.56 80 ASP A O 1
ATOM 640 N N . ILE A 1 81 ? 2.769 -13.466 1.407 1.00 92.12 81 ILE A N 1
ATOM 641 C CA . ILE A 1 81 ? 2.786 -12.042 1.779 1.00 92.12 81 ILE A CA 1
ATOM 642 C C . ILE A 1 81 ? 1.392 -11.427 1.587 1.00 92.12 81 ILE A C 1
ATOM 644 O O . ILE A 1 81 ? 0.770 -11.574 0.536 1.00 92.12 81 ILE A O 1
ATOM 648 N N . ALA A 1 82 ? 0.928 -10.676 2.585 1.00 92.19 82 ALA A N 1
ATOM 649 C CA . ALA A 1 82 ? -0.348 -9.966 2.567 1.00 92.19 82 ALA A CA 1
ATOM 650 C C . ALA A 1 82 ? -0.155 -8.465 2.815 1.00 92.19 82 ALA A C 1
ATOM 652 O O . ALA A 1 82 ? 0.488 -8.070 3.788 1.00 92.19 82 ALA A O 1
ATOM 653 N N . PHE A 1 83 ? -0.768 -7.628 1.979 1.00 94.81 83 PHE A N 1
ATOM 654 C CA . PHE A 1 83 ? -0.946 -6.204 2.258 1.00 94.81 83 PHE A CA 1
ATOM 655 C C . PHE A 1 83 ? -2.278 -5.988 2.973 1.00 94.81 83 PHE A C 1
ATOM 657 O O . PHE A 1 83 ? -3.329 -6.302 2.427 1.00 94.81 83 PHE A O 1
ATOM 664 N N . LEU A 1 84 ? -2.241 -5.445 4.188 1.00 95.62 84 LEU A N 1
ATOM 665 C CA . LEU A 1 84 ? -3.422 -5.177 5.008 1.00 95.62 84 LEU A CA 1
ATOM 666 C C . LEU A 1 84 ? -3.333 -3.751 5.552 1.00 95.62 84 LEU A C 1
ATOM 668 O O . LEU A 1 84 ? -2.313 -3.367 6.124 1.00 95.62 84 LEU A O 1
ATOM 672 N N . GLY A 1 85 ? -4.386 -2.960 5.368 1.00 96.56 85 GLY A N 1
ATOM 673 C CA . GLY A 1 85 ? -4.458 -1.607 5.908 1.00 96.56 85 GLY A CA 1
ATOM 674 C C . GLY A 1 85 ? -5.167 -1.554 7.259 1.00 96.56 85 GLY A C 1
ATOM 675 O O . GLY A 1 85 ? -6.135 -2.270 7.504 1.00 96.56 85 GLY A O 1
ATOM 676 N N . ALA A 1 86 ? -4.702 -0.664 8.131 1.00 96.12 86 ALA A N 1
ATOM 677 C CA . ALA A 1 86 ? -5.354 -0.323 9.393 1.00 96.12 86 ALA A CA 1
ATOM 678 C C . ALA A 1 86 ? -5.618 1.196 9.414 1.00 96.12 86 ALA A C 1
ATOM 680 O O . ALA A 1 86 ? -4.754 1.961 9.848 1.00 96.12 86 ALA A O 1
ATOM 681 N N . PRO A 1 87 ? -6.752 1.664 8.863 1.00 96.38 87 PRO A N 1
ATOM 682 C CA . PRO A 1 87 ? -7.037 3.089 8.688 1.00 96.38 87 PRO A CA 1
ATOM 683 C C . PRO A 1 87 ? -7.444 3.760 10.014 1.00 96.38 87 PRO A C 1
ATOM 685 O O . PRO A 1 87 ? -8.613 4.041 10.252 1.00 96.38 87 PRO A O 1
ATOM 688 N N . PHE A 1 88 ? -6.467 4.045 10.876 1.00 96.38 88 PHE A N 1
ATOM 689 C CA . PHE A 1 88 ? -6.673 4.596 12.220 1.00 96.38 88 PHE A CA 1
ATOM 690 C C . PHE A 1 88 ? -5.782 5.816 12.475 1.00 96.38 88 PHE A C 1
ATOM 692 O O . PHE A 1 88 ? -4.598 5.806 12.138 1.00 96.38 88 PHE A O 1
ATOM 699 N N . ASP A 1 89 ? -6.323 6.867 13.096 1.00 96.62 89 ASP A N 1
ATOM 700 C CA . ASP A 1 89 ? -5.533 8.041 13.507 1.00 96.62 89 ASP A CA 1
ATOM 701 C C . ASP A 1 89 ? -6.081 8.802 14.729 1.00 96.62 89 ASP A C 1
ATOM 703 O O . ASP A 1 89 ? -5.591 9.891 15.043 1.00 96.62 89 ASP A O 1
ATOM 707 N N . THR A 1 90 ? -7.052 8.246 15.461 1.00 95.44 90 THR A N 1
ATOM 708 C CA . THR A 1 90 ? -7.627 8.913 16.645 1.00 95.44 90 THR A CA 1
ATOM 709 C C . THR A 1 90 ? -6.640 9.017 17.814 1.00 95.44 90 THR A C 1
ATOM 711 O O . THR A 1 90 ? -6.825 9.850 18.694 1.00 95.44 90 THR A O 1
ATOM 714 N N . GLY A 1 91 ? -5.543 8.249 17.789 1.00 94.94 91 GLY A N 1
ATOM 715 C CA . GLY A 1 91 ? -4.423 8.360 18.734 1.00 94.94 91 GLY A CA 1
ATOM 716 C C . GLY A 1 91 ? -3.359 9.414 18.385 1.00 94.94 91 GLY A C 1
ATOM 717 O O . GLY A 1 91 ? -2.304 9.437 19.016 1.00 94.94 91 GLY A O 1
ATOM 718 N N . THR A 1 92 ? -3.568 10.253 17.364 1.00 96.56 92 THR A N 1
ATOM 719 C CA . THR A 1 92 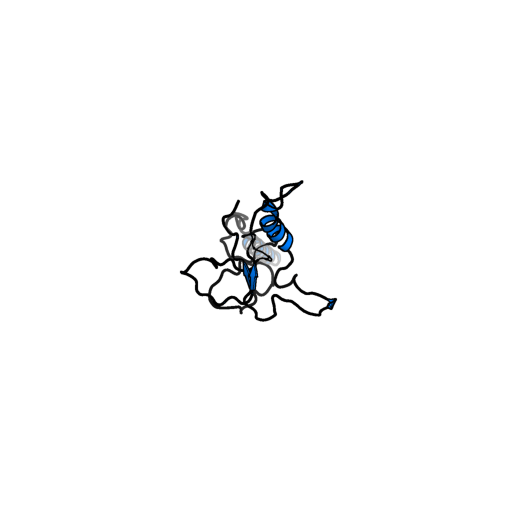? -2.582 11.278 16.973 1.00 96.56 92 THR A CA 1
ATOM 720 C C . THR A 1 92 ? -2.615 12.500 17.901 1.00 96.56 92 THR A C 1
ATOM 722 O O . THR A 1 92 ? -3.673 12.956 18.317 1.00 96.56 92 THR A O 1
ATOM 725 N N . SER A 1 93 ? -1.442 13.063 18.218 1.00 97.50 93 SER A N 1
ATOM 726 C CA . SER A 1 93 ? -1.305 14.229 19.112 1.00 97.50 93 SER A CA 1
ATOM 727 C C . SER A 1 93 ? -1.365 15.587 18.403 1.00 97.50 93 SER A C 1
ATOM 729 O O . SER A 1 93 ? -1.431 16.621 19.064 1.00 97.50 93 SER A O 1
ATOM 731 N N . TYR A 1 94 ? -1.302 15.605 17.067 1.00 96.75 94 TYR A N 1
ATOM 732 C CA . TYR A 1 94 ? -1.276 16.840 16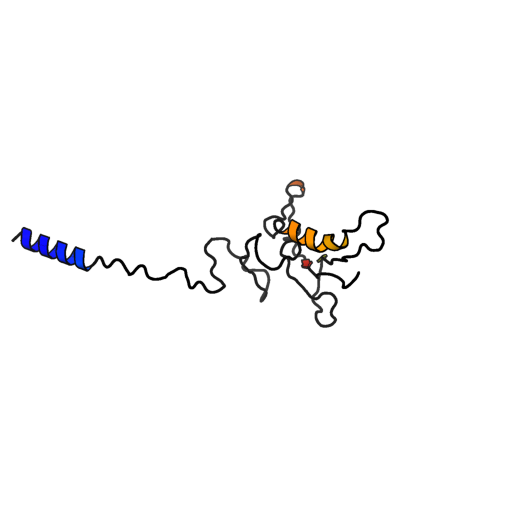.284 1.00 96.75 94 TYR A CA 1
ATOM 733 C C . TYR A 1 94 ? -2.138 16.751 15.020 1.00 96.75 94 TYR A C 1
ATOM 735 O O . TYR A 1 94 ? -3.318 17.076 15.072 1.00 96.75 94 TYR A O 1
ATOM 743 N N . ARG A 1 95 ? -1.575 16.348 13.872 1.00 97.00 95 ARG A N 1
ATOM 744 C CA . ARG A 1 95 ? -2.305 16.332 12.593 1.00 97.00 95 ARG A CA 1
ATOM 745 C C . ARG A 1 95 ? -2.941 14.960 12.339 1.00 97.00 95 ARG A C 1
ATOM 747 O O . ARG A 1 95 ? -2.189 14.024 12.060 1.00 97.00 95 ARG A O 1
ATOM 754 N N . PRO A 1 96 ? -4.283 14.836 12.378 1.00 96.94 96 PRO A N 1
ATOM 755 C CA . PRO A 1 96 ? -4.965 13.641 11.895 1.00 96.94 96 PRO A CA 1
ATOM 756 C C . PRO A 1 96 ? -4.889 13.564 10.362 1.00 96.94 96 PRO A C 1
ATOM 758 O O . PRO A 1 96 ? -4.552 14.538 9.686 1.00 96.94 96 PRO A O 1
ATOM 761 N N . GLY A 1 97 ? -5.213 12.398 9.808 1.00 96.75 97 GLY A N 1
ATOM 762 C CA . GLY A 1 97 ? -5.222 12.134 8.369 1.00 96.75 97 GLY A CA 1
ATOM 763 C C . GLY A 1 97 ? -4.585 10.800 7.980 1.00 96.75 97 GLY A C 1
ATOM 764 O O . GLY A 1 97 ? -4.798 10.333 6.861 1.00 96.75 97 GLY A O 1
ATOM 765 N N . ALA A 1 98 ? -3.846 10.148 8.886 1.00 96.94 98 ALA A N 1
ATOM 766 C CA . ALA A 1 98 ? -3.199 8.865 8.601 1.00 96.94 98 ALA A CA 1
ATOM 767 C C . ALA A 1 98 ? -4.207 7.747 8.275 1.00 96.94 98 ALA A C 1
ATOM 769 O O . ALA A 1 98 ? -3.853 6.815 7.552 1.00 96.94 98 ALA A O 1
ATOM 770 N N . ARG A 1 99 ? -5.482 7.882 8.680 1.00 97.44 99 ARG A N 1
ATOM 771 C CA . ARG A 1 99 ? -6.554 6.951 8.285 1.00 97.44 99 ARG A CA 1
ATOM 772 C C . ARG A 1 99 ? -6.751 6.851 6.765 1.00 97.44 99 ARG A C 1
ATOM 774 O O . ARG A 1 99 ? -7.187 5.818 6.273 1.00 97.44 99 ARG A O 1
ATOM 781 N N . PHE A 1 100 ? -6.387 7.888 6.004 1.00 97.19 100 PHE A N 1
ATOM 782 C CA . PHE A 1 100 ? -6.438 7.881 4.535 1.00 97.19 100 PHE A CA 1
ATOM 783 C C . PHE A 1 100 ? -5.180 7.277 3.887 1.00 97.19 100 PHE A C 1
ATOM 785 O O . PHE A 1 100 ? -5.136 7.080 2.671 1.00 97.19 100 PHE A O 1
ATOM 792 N N . GLY A 1 101 ? -4.159 6.967 4.692 1.00 97.62 101 GLY A N 1
ATOM 793 C CA . GLY A 1 101 ? -2.873 6.431 4.258 1.00 97.62 101 GLY A CA 1
ATOM 794 C C . GLY A 1 101 ? -2.986 5.142 3.442 1.00 97.62 101 GLY A C 1
ATOM 795 O O . GLY A 1 101 ? -2.479 5.129 2.320 1.00 97.62 101 GLY A O 1
ATOM 796 N N . PRO A 1 102 ? -3.671 4.082 3.922 1.00 97.69 102 PRO A N 1
ATOM 797 C CA . PRO A 1 102 ? -3.778 2.822 3.184 1.00 97.69 102 PRO A CA 1
ATOM 798 C C . PRO A 1 102 ? -4.330 2.995 1.762 1.00 97.69 102 PRO A C 1
ATOM 800 O O . PRO A 1 102 ? -3.723 2.529 0.796 1.00 97.69 102 PRO A O 1
ATOM 803 N N . ALA A 1 103 ? -5.426 3.743 1.605 1.00 96.44 103 ALA A N 1
ATOM 804 C CA . ALA A 1 103 ? -6.000 4.049 0.294 1.00 96.44 103 ALA A CA 1
ATOM 805 C C . ALA A 1 103 ? -5.034 4.864 -0.589 1.00 96.44 103 ALA A C 1
ATOM 807 O O . ALA A 1 103 ? -4.862 4.557 -1.772 1.00 96.44 103 ALA A O 1
ATOM 808 N N . GLY A 1 104 ? -4.355 5.863 -0.011 1.00 97.50 104 GLY A N 1
ATOM 809 C CA . GLY A 1 104 ? -3.352 6.670 -0.709 1.00 97.50 104 GLY A CA 1
ATOM 810 C C . GLY A 1 104 ? -2.152 5.854 -1.201 1.00 97.50 104 GLY A C 1
ATOM 811 O O . GLY A 1 104 ? -1.731 6.010 -2.347 1.00 97.50 104 GLY A O 1
ATOM 812 N N . ILE A 1 105 ? -1.637 4.933 -0.381 1.00 97.69 105 ILE A N 1
ATOM 813 C CA . ILE A 1 105 ? -0.530 4.035 -0.747 1.00 97.69 105 ILE A CA 1
ATOM 814 C C . ILE A 1 105 ? -0.935 3.138 -1.918 1.00 97.69 105 ILE A C 1
ATOM 816 O O . ILE A 1 105 ? -0.188 3.033 -2.894 1.00 97.69 105 ILE A O 1
ATOM 820 N N . ARG A 1 106 ? -2.134 2.542 -1.883 1.00 95.75 106 ARG A N 1
ATOM 821 C CA . ARG A 1 106 ? -2.639 1.731 -3.002 1.00 95.75 106 ARG A CA 1
ATOM 822 C C . ARG A 1 106 ? -2.728 2.550 -4.287 1.00 95.75 106 ARG A C 1
ATOM 824 O O . ARG A 1 106 ? -2.216 2.118 -5.319 1.00 95.75 106 ARG A O 1
ATOM 831 N N . ALA A 1 107 ? -3.266 3.767 -4.217 1.00 94.00 107 ALA A N 1
ATOM 832 C CA . ALA A 1 107 ? -3.320 4.672 -5.362 1.00 94.00 107 ALA A CA 1
ATOM 833 C C . ALA A 1 107 ? -1.922 5.046 -5.901 1.00 94.00 107 ALA A C 1
ATOM 835 O O . ALA A 1 107 ? -1.721 5.070 -7.115 1.00 94.00 107 ALA A O 1
ATOM 836 N N . GLY A 1 108 ? -0.939 5.281 -5.027 1.00 92.94 108 GLY A N 1
ATOM 837 C CA . GLY A 1 108 ? 0.446 5.573 -5.418 1.00 92.94 108 GLY A CA 1
ATOM 838 C C . GLY A 1 108 ? 1.190 4.370 -6.011 1.00 92.94 108 GLY A C 1
ATOM 839 O O . GLY A 1 108 ? 2.047 4.526 -6.878 1.00 92.94 108 GLY A O 1
ATOM 840 N N . SER A 1 109 ? 0.824 3.153 -5.604 1.00 92.06 109 SER A N 1
ATOM 841 C CA . SER A 1 109 ? 1.491 1.910 -6.015 1.00 92.06 109 SER A CA 1
ATOM 842 C C . SER A 1 109 ? 1.138 1.421 -7.427 1.00 92.06 109 SER A C 1
ATOM 844 O O . SER A 1 109 ? 1.694 0.431 -7.891 1.00 92.06 109 SER A O 1
ATOM 846 N N . ARG A 1 110 ? 0.251 2.109 -8.157 1.00 85.44 110 ARG A N 1
ATOM 847 C CA . ARG A 1 110 ? -0.307 1.652 -9.450 1.00 85.44 110 ARG A CA 1
ATOM 848 C C . ARG A 1 110 ? 0.729 1.441 -10.562 1.00 85.44 110 ARG A C 1
ATOM 850 O O . ARG A 1 110 ? 0.421 0.790 -11.555 1.00 85.44 110 ARG A O 1
ATOM 857 N N . ARG A 1 111 ? 1.943 1.986 -10.414 1.00 83.50 111 ARG A N 1
ATOM 858 C CA . ARG A 1 111 ? 3.069 1.779 -11.346 1.00 83.50 111 ARG A CA 1
ATOM 859 C C . ARG A 1 111 ? 3.977 0.608 -10.959 1.00 83.50 111 ARG A C 1
ATOM 861 O O . ARG A 1 111 ? 4.794 0.214 -11.777 1.00 83.50 111 ARG A O 1
ATOM 868 N N . LEU A 1 112 ? 3.829 0.039 -9.761 1.00 81.69 112 LEU A N 1
ATOM 869 C CA . LEU A 1 112 ? 4.640 -1.071 -9.245 1.00 81.69 112 LEU A CA 1
ATOM 870 C C . LEU A 1 112 ? 4.134 -2.447 -9.711 1.00 81.69 112 LEU A C 1
ATOM 872 O O . LEU A 1 112 ? 4.346 -3.437 -9.025 1.00 81.69 112 LEU A O 1
ATOM 876 N N . THR A 1 113 ? 3.439 -2.531 -10.848 1.00 71.19 113 THR A N 1
ATOM 877 C CA . THR A 1 113 ? 2.908 -3.804 -11.368 1.00 71.19 113 THR A CA 1
ATOM 878 C C . THR A 1 113 ? 4.035 -4.795 -11.707 1.00 71.19 113 THR A C 1
ATOM 880 O O . THR A 1 113 ? 5.218 -4.464 -11.607 1.00 71.19 113 THR A O 1
ATOM 883 N N . LEU A 1 114 ? 3.693 -6.004 -12.177 1.00 62.75 114 LEU A N 1
ATOM 884 C CA . LEU A 1 114 ? 4.654 -7.072 -12.516 1.00 62.75 114 LEU A CA 1
ATOM 885 C C . LEU A 1 114 ? 5.875 -6.609 -13.332 1.00 62.75 114 LEU A C 1
ATOM 887 O O . LEU A 1 114 ? 6.962 -7.150 -13.151 1.00 62.75 114 LEU A O 1
ATOM 891 N N . ILE A 1 115 ? 5.716 -5.611 -14.205 1.00 66.38 115 ILE A N 1
ATOM 892 C CA . ILE A 1 115 ? 6.799 -5.060 -15.034 1.00 66.38 115 ILE A CA 1
ATOM 893 C C . ILE A 1 115 ? 7.483 -3.863 -14.349 1.00 66.38 115 ILE A C 1
ATOM 895 O O . ILE A 1 115 ? 8.689 -3.682 -14.483 1.00 66.38 115 ILE A O 1
ATOM 899 N N . GLY A 1 116 ? 6.737 -3.059 -13.588 1.00 69.94 116 GLY A N 1
ATOM 900 C CA . GLY A 1 116 ? 7.244 -1.843 -12.945 1.00 69.94 116 GLY A CA 1
ATOM 901 C C . GLY A 1 116 ? 7.908 -2.047 -11.578 1.00 69.94 116 GLY A C 1
ATOM 902 O O . GLY A 1 116 ? 8.470 -1.103 -11.035 1.00 69.94 116 GLY A O 1
ATOM 903 N N . GLY A 1 117 ? 7.856 -3.257 -11.016 1.00 78.25 117 GLY A N 1
ATOM 904 C CA . GLY A 1 117 ? 8.447 -3.587 -9.714 1.00 78.25 117 GLY A CA 1
ATOM 905 C C . GLY A 1 117 ? 9.932 -3.970 -9.726 1.00 78.25 117 GLY A C 1
ATOM 906 O O . GLY A 1 117 ? 10.450 -4.367 -8.685 1.00 78.25 117 GLY A O 1
ATOM 907 N N . TYR A 1 118 ? 10.621 -3.910 -10.870 1.00 86.69 118 TYR A N 1
ATOM 908 C CA . TYR A 1 118 ? 12.038 -4.277 -10.941 1.00 86.69 118 TYR A CA 1
ATOM 909 C C . TYR A 1 118 ? 12.924 -3.243 -10.237 1.00 86.69 118 TYR A C 1
ATOM 911 O O . TYR A 1 118 ? 12.915 -2.057 -10.569 1.00 86.69 118 TYR A O 1
ATOM 919 N N . ASN A 1 119 ? 13.722 -3.706 -9.280 1.00 89.00 119 ASN A N 1
ATOM 920 C CA . ASN A 1 119 ? 14.736 -2.918 -8.605 1.00 89.00 119 ASN A CA 1
ATOM 921 C C . ASN A 1 119 ? 16.080 -3.110 -9.322 1.00 89.00 119 ASN A C 1
ATOM 923 O O . ASN A 1 119 ? 16.634 -4.206 -9.304 1.00 89.00 119 ASN A O 1
ATOM 927 N N . VAL A 1 120 ? 16.596 -2.044 -9.945 1.00 92.06 120 VAL A N 1
ATOM 928 C CA . VAL A 1 120 ? 17.847 -2.098 -10.722 1.00 92.06 120 VAL A CA 1
ATOM 929 C C . VAL A 1 120 ? 19.069 -2.392 -9.839 1.00 92.06 120 VAL A C 1
ATOM 931 O O . VAL A 1 120 ? 19.786 -3.327 -10.175 1.00 92.06 120 VAL A O 1
ATOM 934 N N . PRO A 1 121 ? 19.309 -1.688 -8.710 1.00 95.50 121 PRO A N 1
ATOM 935 C CA . PRO A 1 121 ? 20.464 -1.981 -7.853 1.00 95.50 121 PRO A CA 1
ATOM 936 C C . PRO A 1 121 ? 20.501 -3.394 -7.257 1.00 95.50 121 PRO A C 1
ATOM 938 O O . PRO A 1 121 ? 21.581 -3.931 -7.044 1.00 95.50 121 PRO A O 1
ATOM 941 N N . LEU A 1 122 ? 19.339 -3.973 -6.943 1.00 93.81 122 LEU A N 1
ATOM 942 C CA . LEU A 1 122 ? 19.226 -5.312 -6.353 1.00 93.81 122 LEU A CA 1
ATOM 943 C C . LEU A 1 122 ? 19.037 -6.416 -7.398 1.00 93.81 122 LEU A C 1
ATOM 945 O O . LEU A 1 122 ? 18.929 -7.580 -7.024 1.00 93.81 122 LEU A O 1
ATOM 949 N N . 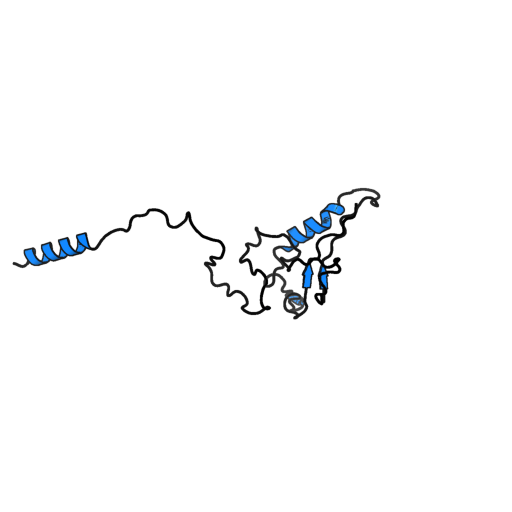GLU A 1 123 ? 18.927 -6.050 -8.677 1.00 92.12 123 GLU A N 1
ATOM 950 C CA . GLU A 1 123 ? 18.644 -6.952 -9.798 1.00 92.12 123 GLU A CA 1
ATOM 951 C C . GLU A 1 123 ? 17.465 -7.909 -9.543 1.00 92.12 123 GLU A C 1
ATOM 953 O O . GLU A 1 123 ? 17.447 -9.067 -9.961 1.00 92.12 123 GLU A O 1
ATOM 958 N N . ALA A 1 124 ? 16.447 -7.421 -8.833 1.00 87.69 124 ALA A N 1
ATOM 959 C CA . ALA A 1 124 ? 15.370 -8.251 -8.311 1.00 87.69 124 ALA A CA 1
ATOM 960 C C . ALA A 1 124 ? 13.998 -7.642 -8.591 1.00 87.69 124 ALA A C 1
ATOM 962 O O . ALA A 1 124 ? 13.794 -6.431 -8.517 1.00 87.69 124 ALA A O 1
ATOM 963 N N . ASN A 1 125 ? 13.018 -8.507 -8.856 1.00 85.25 125 ASN A N 1
ATOM 964 C CA . ASN A 1 125 ? 11.610 -8.133 -8.894 1.00 85.25 125 ASN A CA 1
ATOM 965 C C . ASN A 1 125 ? 10.841 -8.982 -7.868 1.00 85.25 125 ASN A C 1
ATOM 967 O O . ASN A 1 125 ? 10.675 -10.186 -8.092 1.00 85.25 125 ASN A O 1
ATOM 971 N N . PRO A 1 126 ? 10.350 -8.387 -6.765 1.00 82.94 126 PRO A N 1
ATOM 972 C CA . PRO A 1 126 ? 9.685 -9.134 -5.701 1.00 82.94 126 PRO A CA 1
ATOM 973 C C . PRO A 1 126 ? 8.402 -9.816 -6.186 1.00 82.94 126 PRO A C 1
ATOM 975 O O . PRO A 1 126 ? 8.068 -10.893 -5.701 1.00 82.94 126 PRO A O 1
ATOM 978 N N . PHE A 1 127 ? 7.728 -9.269 -7.200 1.00 82.12 127 PHE A N 1
ATOM 979 C CA . PHE A 1 127 ? 6.510 -9.852 -7.765 1.00 82.12 127 PHE A CA 1
ATOM 980 C C . PHE A 1 127 ? 6.776 -11.028 -8.716 1.00 82.12 127 PHE A C 1
ATOM 982 O O . PHE A 1 127 ? 5.843 -11.705 -9.136 1.00 82.12 127 PHE A O 1
ATOM 989 N N . ARG A 1 128 ? 8.046 -11.296 -9.056 1.00 82.88 128 ARG A N 1
ATOM 990 C CA . ARG A 1 128 ? 8.471 -12.471 -9.840 1.00 82.88 128 ARG A CA 1
ATOM 991 C C . ARG A 1 128 ? 9.209 -13.519 -9.003 1.00 82.88 128 ARG A C 1
ATOM 993 O O . ARG A 1 128 ? 9.787 -14.443 -9.562 1.00 82.88 128 ARG A O 1
ATOM 1000 N N . SER A 1 129 ? 9.174 -13.393 -7.678 1.00 81.94 129 SER A N 1
ATOM 1001 C CA . SER A 1 129 ? 9.860 -14.290 -6.736 1.00 81.94 129 SER A CA 1
ATOM 1002 C C . SER A 1 129 ? 9.209 -15.673 -6.578 1.00 81.94 129 SER A C 1
ATOM 1004 O O . SER A 1 129 ? 9.776 -16.540 -5.923 1.00 81.94 129 SER A O 1
ATOM 1006 N N . GLY A 1 130 ? 8.021 -15.891 -7.154 1.00 82.31 130 GLY A N 1
ATOM 1007 C CA . GLY A 1 130 ? 7.237 -17.118 -6.969 1.00 82.31 130 GLY A CA 1
ATOM 1008 C C . GLY A 1 130 ? 6.410 -17.149 -5.678 1.00 82.31 130 GLY A C 1
ATOM 1009 O O . GLY A 1 130 ? 5.686 -18.116 -5.456 1.00 82.31 130 GLY A O 1
ATOM 1010 N N . LEU A 1 131 ? 6.482 -16.095 -4.860 1.00 85.12 131 LEU A N 1
ATOM 1011 C CA . LEU A 1 131 ? 5.644 -15.913 -3.677 1.00 85.12 131 LEU A CA 1
ATOM 1012 C C . LEU A 1 131 ? 4.213 -15.528 -4.070 1.00 85.12 131 LEU A C 1
ATOM 1014 O O . LEU A 1 131 ? 3.991 -14.769 -5.017 1.00 85.12 131 LEU A O 1
ATOM 1018 N N . ARG A 1 132 ? 3.234 -15.996 -3.297 1.00 85.19 132 ARG A N 1
ATOM 1019 C CA . ARG A 1 132 ? 1.836 -15.566 -3.386 1.00 85.19 132 ARG A CA 1
ATOM 1020 C C . ARG A 1 132 ? 1.649 -14.315 -2.551 1.00 85.19 132 ARG A C 1
ATOM 1022 O O . ARG A 1 132 ? 1.626 -14.365 -1.319 1.00 85.19 132 ARG A O 1
ATOM 1029 N N . ILE A 1 133 ? 1.530 -13.200 -3.258 1.00 88.12 133 ILE A N 1
ATOM 1030 C CA . ILE A 1 133 ? 1.409 -11.861 -2.693 1.00 88.12 133 ILE A CA 1
ATOM 1031 C C . ILE A 1 133 ? 0.008 -11.331 -3.010 1.00 88.12 133 ILE A C 1
ATOM 1033 O O . ILE A 1 133 ? -0.386 -11.313 -4.177 1.00 88.12 133 ILE A O 1
ATOM 1037 N N . VAL A 1 134 ? -0.739 -10.908 -1.991 1.00 89.56 134 VAL A N 1
ATOM 1038 C CA . VAL A 1 134 ? -2.146 -10.482 -2.128 1.00 89.56 134 VAL A CA 1
ATOM 1039 C C . VAL A 1 134 ? -2.424 -9.176 -1.386 1.00 89.56 134 VAL A C 1
ATOM 1041 O O . VAL A 1 134 ? -1.677 -8.789 -0.486 1.00 89.56 134 VAL A O 1
ATOM 1044 N N . ASP A 1 135 ? -3.517 -8.502 -1.742 1.00 93.19 135 ASP A N 1
ATOM 1045 C CA . ASP A 1 135 ? -4.083 -7.394 -0.966 1.00 93.19 135 ASP A CA 1
ATOM 1046 C C . ASP A 1 135 ? -5.326 -7.874 -0.206 1.00 93.19 135 ASP A C 1
ATOM 1048 O O . ASP A 1 135 ? -6.287 -8.361 -0.797 1.00 93.19 135 ASP A O 1
ATOM 1052 N N . CYS A 1 136 ? -5.307 -7.726 1.112 1.00 93.12 136 CYS A N 1
ATOM 1053 C CA . CYS A 1 136 ? -6.356 -8.168 2.024 1.00 93.12 136 CYS A CA 1
ATOM 1054 C C . CYS A 1 136 ? -7.368 -7.065 2.364 1.00 93.12 136 CYS A C 1
ATOM 1056 O O . CYS A 1 136 ? -8.245 -7.263 3.205 1.00 93.12 136 CYS A O 1
ATOM 1058 N N . GLY A 1 137 ? -7.258 -5.890 1.739 1.00 93.69 137 GLY A N 1
ATOM 1059 C CA . GLY A 1 137 ? -8.092 -4.739 2.058 1.00 93.69 137 GLY A CA 1
ATOM 1060 C C . GLY A 1 137 ? -7.735 -4.126 3.411 1.00 93.69 137 GLY A C 1
ATOM 1061 O O . GLY A 1 137 ? -6.560 -4.018 3.769 1.00 93.69 137 GLY A O 1
ATOM 1062 N N . ASP A 1 138 ? -8.749 -3.672 4.140 1.00 94.81 138 ASP A N 1
ATOM 1063 C CA . ASP A 1 138 ? -8.580 -2.896 5.364 1.00 94.81 138 ASP A CA 1
ATOM 1064 C C . ASP A 1 138 ? -9.322 -3.539 6.538 1.00 94.81 138 ASP A C 1
ATOM 1066 O O . ASP A 1 138 ? -10.402 -4.113 6.377 1.00 94.81 138 ASP A O 1
ATOM 1070 N N . ILE A 1 139 ? -8.751 -3.418 7.736 1.00 93.44 139 ILE A N 1
ATOM 1071 C CA . ILE A 1 139 ? -9.421 -3.789 8.984 1.00 93.44 139 ILE A CA 1
ATOM 1072 C C . ILE A 1 139 ? -10.493 -2.725 9.286 1.00 93.44 139 ILE A C 1
ATOM 1074 O O . ILE A 1 139 ? -10.187 -1.532 9.206 1.00 93.44 139 ILE A O 1
ATOM 1078 N N . PRO A 1 140 ? -11.727 -3.110 9.664 1.00 90.06 140 PRO A N 1
ATOM 1079 C CA . PRO A 1 140 ? -12.783 -2.161 10.010 1.00 90.06 140 PRO A CA 1
ATOM 1080 C C . PRO A 1 140 ? -12.528 -1.534 11.393 1.00 90.06 140 PRO A C 1
ATOM 1082 O O . PRO A 1 140 ? -13.104 -1.949 12.397 1.00 90.06 140 PRO A O 1
ATOM 1085 N N . VAL A 1 141 ? -11.641 -0.540 11.447 1.00 87.00 141 VAL A N 1
ATOM 1086 C CA . VAL A 1 141 ? -11.304 0.250 12.645 1.00 87.00 141 VAL A CA 1
ATOM 1087 C C . VAL A 1 141 ? -11.597 1.733 12.418 1.00 87.00 141 VAL A C 1
ATOM 1089 O O . VAL A 1 141 ? -11.641 2.187 11.276 1.00 87.00 141 VAL A O 1
ATOM 1092 N N . THR A 1 142 ? -11.786 2.492 13.502 1.00 60.91 142 THR A N 1
ATOM 1093 C CA . THR A 1 142 ? -11.763 3.969 13.488 1.00 60.91 142 THR A CA 1
ATOM 1094 C C . THR A 1 142 ? -11.076 4.510 14.728 1.00 60.91 142 THR A C 1
ATOM 1096 O O . THR A 1 142 ? -11.252 3.890 15.798 1.00 60.91 142 THR A O 1
#

Organism: NCBI:txid64659

Secondary structure (DSSP, 8-state):
-HHHHHHHHHHHHHHH--------SSS---TT---S-----S-S-SS-------TTSS---GGGPPB--TTSTT-----SEEEEE----TT-SS---GGGHHHHHHHHGGG-STTTT-BTTTTB-GGGSS--EEEEEE----

Radius of gyration: 27.2 Å; chains: 1; bounding box: 42×38×100 Å